Protein AF-A0A1G3G6L8-F1 (afdb_monomer_lite)

Structure (mmCIF, N/CA/C/O backbone):
data_AF-A0A1G3G6L8-F1
#
_entry.id   AF-A0A1G3G6L8-F1
#
loop_
_atom_site.group_PDB
_atom_site.id
_atom_site.type_symbol
_atom_site.label_atom_id
_atom_site.label_alt_id
_atom_site.label_comp_id
_atom_site.label_asym_id
_atom_site.label_entity_id
_atom_site.label_seq_id
_atom_site.pdbx_PDB_ins_code
_atom_site.Cartn_x
_atom_site.Cartn_y
_atom_site.Cartn_z
_atom_site.occupancy
_atom_site.B_iso_or_equiv
_atom_site.auth_seq_id
_atom_site.auth_comp_id
_atom_site.auth_asym_id
_atom_site.auth_atom_id
_atom_site.pdbx_PDB_model_num
ATOM 1 N N . MET A 1 1 ? 27.278 -21.385 -42.090 1.00 54.09 1 MET A N 1
ATOM 2 C CA . MET A 1 1 ? 26.892 -20.354 -41.097 1.00 54.09 1 MET A CA 1
ATOM 3 C C . MET A 1 1 ? 26.170 -21.024 -39.932 1.00 54.09 1 MET A C 1
ATOM 5 O O . MET A 1 1 ? 25.143 -21.647 -40.162 1.00 54.09 1 MET A O 1
ATOM 9 N N . LYS A 1 2 ? 26.710 -20.979 -38.705 1.00 52.62 2 LYS A N 1
ATOM 10 C CA . LYS A 1 2 ? 26.010 -21.501 -37.514 1.00 52.62 2 LYS A CA 1
ATOM 11 C C . LYS A 1 2 ? 25.008 -20.450 -37.039 1.00 52.62 2 LYS A C 1
ATOM 13 O O . LYS A 1 2 ? 25.405 -19.386 -36.580 1.00 52.62 2 LYS A O 1
ATOM 18 N N . VAL A 1 3 ? 23.718 -20.749 -37.165 1.00 60.19 3 VAL A N 1
ATOM 19 C CA . VAL A 1 3 ? 22.646 -19.915 -36.612 1.00 60.19 3 VAL A CA 1
ATOM 20 C C . VAL A 1 3 ? 22.602 -20.176 -35.108 1.00 60.19 3 VAL A C 1
ATOM 22 O O . VAL A 1 3 ? 22.103 -21.208 -34.663 1.00 60.19 3 VAL A O 1
ATOM 25 N N . ILE A 1 4 ? 23.189 -19.278 -34.318 1.00 62.53 4 ILE A N 1
ATOM 26 C CA . ILE A 1 4 ? 23.131 -19.339 -32.855 1.00 62.53 4 ILE A CA 1
ATOM 27 C C . ILE A 1 4 ? 21.695 -18.979 -32.460 1.00 62.53 4 ILE A C 1
ATOM 29 O O . ILE A 1 4 ? 21.330 -17.805 -32.411 1.00 62.53 4 ILE A O 1
ATOM 33 N N . ARG A 1 5 ? 20.840 -19.983 -32.228 1.00 64.62 5 ARG A N 1
ATOM 34 C CA . ARG A 1 5 ? 19.504 -19.733 -31.675 1.00 64.62 5 ARG A CA 1
ATOM 35 C C . ARG A 1 5 ? 19.665 -19.293 -30.224 1.00 64.62 5 ARG A C 1
ATOM 37 O O . ARG A 1 5 ? 20.213 -20.025 -29.403 1.00 64.62 5 ARG A O 1
ATOM 44 N N . ARG A 1 6 ? 19.194 -18.084 -29.925 1.00 57.59 6 ARG A N 1
ATOM 45 C CA . ARG A 1 6 ? 19.186 -17.504 -28.580 1.00 57.59 6 ARG A CA 1
ATOM 46 C C . ARG A 1 6 ? 18.383 -18.432 -27.649 1.00 57.59 6 ARG A C 1
ATOM 48 O O . ARG A 1 6 ? 17.290 -18.850 -28.034 1.00 57.59 6 ARG A O 1
ATOM 55 N N . PRO A 1 7 ? 18.899 -18.798 -26.464 1.00 58.56 7 PRO A N 1
ATOM 56 C CA . PRO A 1 7 ? 18.207 -19.732 -25.586 1.00 58.56 7 PRO A CA 1
ATOM 57 C C . PRO A 1 7 ? 16.895 -19.113 -25.084 1.00 58.56 7 PRO A C 1
ATOM 59 O O . PRO A 1 7 ? 16.885 -17.978 -24.609 1.00 58.56 7 PRO A O 1
ATOM 62 N N . ALA A 1 8 ? 15.799 -19.877 -25.134 1.00 60.19 8 ALA A N 1
ATOM 63 C CA . ALA A 1 8 ? 14.457 -19.464 -24.692 1.00 60.19 8 ALA A CA 1
ATOM 64 C C . ALA A 1 8 ? 14.381 -19.029 -23.210 1.00 60.19 8 ALA A C 1
ATOM 66 O O . ALA A 1 8 ? 13.416 -18.405 -22.777 1.00 60.19 8 ALA A O 1
ATOM 67 N N . CYS A 1 9 ? 15.411 -19.338 -22.419 1.00 50.81 9 CYS A N 1
ATOM 68 C CA . CYS A 1 9 ? 15.545 -18.872 -21.041 1.00 50.81 9 CYS A CA 1
ATOM 69 C C . CYS A 1 9 ? 15.801 -17.353 -20.967 1.00 50.81 9 CYS A C 1
ATOM 71 O O . CYS A 1 9 ? 15.262 -16.671 -20.098 1.00 50.81 9 CYS A O 1
ATOM 73 N N . ALA A 1 10 ? 16.550 -16.798 -21.928 1.00 59.81 10 ALA A N 1
ATOM 74 C CA . ALA A 1 10 ? 16.845 -15.369 -21.970 1.00 59.81 10 ALA A CA 1
ATOM 75 C C . ALA A 1 10 ? 15.594 -14.538 -22.300 1.00 59.81 10 ALA A C 1
ATOM 77 O O . ALA A 1 10 ? 15.372 -13.507 -21.677 1.00 59.81 10 ALA A O 1
ATOM 78 N N . SER A 1 11 ? 14.734 -14.995 -23.219 1.00 62.69 11 SER A N 1
ATOM 79 C CA . SER A 1 11 ? 13.526 -14.252 -23.615 1.00 62.69 11 SER A CA 1
ATOM 80 C C . SER A 1 11 ? 12.504 -14.112 -22.483 1.00 62.69 11 SER A C 1
ATOM 82 O O . SER A 1 11 ? 11.870 -13.067 -22.362 1.00 62.69 11 SER A O 1
ATOM 84 N N . ARG A 1 12 ? 12.377 -15.118 -21.608 1.00 63.88 12 ARG A N 1
ATOM 85 C CA . ARG A 1 12 ? 11.511 -15.035 -20.418 1.00 63.88 12 ARG A CA 1
ATOM 86 C C . ARG A 1 12 ? 12.020 -14.039 -19.374 1.00 63.88 12 ARG A C 1
ATOM 88 O O . ARG A 1 12 ? 11.209 -13.385 -18.727 1.00 63.88 12 ARG A O 1
ATOM 95 N N . ALA A 1 13 ? 13.337 -13.910 -19.216 1.00 67.50 13 ALA A N 1
ATOM 96 C CA . ALA A 1 13 ? 13.923 -12.943 -18.289 1.00 67.50 13 ALA A CA 1
ATOM 97 C C . ALA A 1 13 ? 13.666 -11.494 -18.737 1.00 67.50 13 ALA A C 1
ATOM 99 O O . ALA A 1 13 ? 13.286 -10.663 -17.915 1.00 67.50 13 ALA A O 1
ATOM 100 N N . PHE A 1 14 ? 13.789 -11.211 -20.039 1.00 61.28 14 PHE A N 1
ATOM 101 C CA . PHE A 1 14 ? 13.482 -9.887 -20.593 1.00 61.28 14 PHE A CA 1
ATOM 102 C C . PHE A 1 14 ? 11.993 -9.533 -20.472 1.00 61.28 14 PHE A C 1
ATOM 104 O O . PHE A 1 14 ? 11.678 -8.452 -19.989 1.00 61.28 14 PHE A O 1
ATOM 111 N N . ALA A 1 15 ? 11.082 -10.463 -20.781 1.00 67.69 15 ALA A N 1
ATOM 112 C CA . ALA A 1 15 ? 9.640 -10.225 -20.646 1.00 67.69 15 ALA A CA 1
ATOM 113 C C . ALA A 1 15 ? 9.217 -9.902 -19.197 1.00 67.69 15 ALA A C 1
ATOM 115 O O . ALA A 1 15 ? 8.376 -9.038 -18.961 1.00 67.69 15 ALA A O 1
ATOM 116 N N . ARG A 1 16 ? 9.834 -10.557 -18.203 1.00 68.75 16 ARG A N 1
ATOM 117 C CA . ARG A 1 16 ? 9.581 -10.270 -16.782 1.00 68.75 16 ARG A CA 1
ATOM 118 C C . ARG A 1 16 ? 10.107 -8.892 -16.365 1.00 68.75 16 ARG A C 1
ATOM 120 O O . ARG A 1 16 ? 9.447 -8.210 -15.587 1.00 68.75 16 ARG A O 1
ATOM 127 N N . ALA A 1 17 ? 11.268 -8.487 -16.880 1.00 70.56 17 ALA A N 1
ATOM 128 C CA . ALA A 1 17 ? 11.848 -7.173 -16.612 1.00 70.56 17 ALA A CA 1
ATOM 129 C C . ALA A 1 17 ? 11.016 -6.038 -17.235 1.00 70.56 17 ALA A C 1
ATOM 131 O O . ALA A 1 17 ? 10.798 -5.019 -16.587 1.00 70.56 17 ALA A O 1
ATOM 132 N N . GLU A 1 18 ? 10.495 -6.230 -18.449 1.00 70.25 18 GLU A N 1
ATOM 133 C CA . GLU A 1 18 ? 9.595 -5.270 -19.106 1.00 70.25 18 GLU A CA 1
ATOM 134 C C . GLU A 1 18 ? 8.270 -5.118 -18.348 1.00 70.25 18 GLU A C 1
ATOM 136 O O . GLU A 1 18 ? 7.825 -3.997 -18.095 1.00 70.25 18 GLU A O 1
ATOM 141 N N . ALA A 1 19 ? 7.682 -6.228 -17.894 1.00 69.38 19 ALA A N 1
ATOM 142 C CA . ALA A 1 19 ? 6.489 -6.198 -17.052 1.00 69.38 19 ALA A CA 1
ATOM 143 C C . ALA A 1 19 ? 6.741 -5.483 -15.710 1.00 69.38 19 ALA A C 1
ATOM 145 O O . ALA A 1 19 ? 5.897 -4.722 -15.238 1.00 69.38 19 ALA A O 1
ATOM 146 N N . GLU A 1 20 ? 7.910 -5.673 -15.089 1.00 70.06 20 GLU A N 1
ATOM 147 C CA . GLU A 1 20 ? 8.277 -4.937 -13.874 1.00 70.06 20 GLU A CA 1
ATOM 148 C C . GLU A 1 20 ? 8.512 -3.444 -14.110 1.00 70.06 20 GLU A C 1
ATOM 150 O O . GLU A 1 20 ? 8.110 -2.634 -13.266 1.00 70.06 20 GLU A O 1
ATOM 155 N N . ALA A 1 21 ? 9.129 -3.087 -15.239 1.00 71.00 21 ALA A N 1
ATOM 156 C CA . ALA A 1 21 ? 9.365 -1.705 -15.637 1.00 71.00 21 ALA A CA 1
ATOM 157 C C . ALA A 1 21 ? 8.043 -0.966 -15.881 1.00 71.00 21 ALA A C 1
ATOM 159 O O . ALA A 1 21 ? 7.880 0.158 -15.412 1.00 71.00 21 ALA A O 1
ATOM 160 N N . ALA A 1 22 ? 7.056 -1.620 -16.502 1.00 73.56 22 ALA A N 1
ATOM 161 C CA . ALA A 1 22 ? 5.712 -1.067 -16.671 1.00 73.56 22 ALA A CA 1
ATOM 162 C C . ALA A 1 22 ? 4.977 -0.860 -15.330 1.00 73.56 22 ALA A C 1
ATOM 164 O O . ALA A 1 22 ? 4.181 0.066 -15.182 1.00 73.56 22 ALA A O 1
ATOM 165 N N . ARG A 1 23 ? 5.268 -1.688 -14.316 1.00 77.50 23 ARG A N 1
ATOM 166 C CA . ARG A 1 23 ? 4.681 -1.570 -12.968 1.00 77.50 23 ARG A CA 1
ATOM 167 C C . ARG A 1 23 ? 5.370 -0.536 -12.083 1.00 77.50 23 ARG A C 1
ATOM 169 O O . ARG A 1 23 ? 4.758 -0.091 -11.116 1.00 77.50 23 ARG A O 1
ATOM 176 N N . ALA A 1 24 ? 6.632 -0.195 -12.336 1.00 81.06 24 ALA A N 1
ATOM 177 C CA . ALA A 1 24 ? 7.392 0.764 -11.530 1.00 81.06 24 ALA A CA 1
ATOM 178 C C . ALA A 1 24 ? 6.707 2.145 -11.390 1.00 81.06 24 ALA A C 1
ATOM 180 O O . ALA A 1 24 ? 6.487 2.558 -10.250 1.00 81.06 24 ALA A O 1
ATOM 181 N N . PRO A 1 25 ? 6.256 2.818 -12.470 1.00 84.25 25 PRO A N 1
ATOM 182 C CA . PRO A 1 25 ? 5.608 4.127 -12.342 1.00 84.25 25 PRO A CA 1
ATOM 183 C C . PRO A 1 25 ? 4.254 4.043 -11.621 1.00 84.25 25 PRO A C 1
ATOM 185 O O . PRO A 1 25 ? 3.901 4.918 -10.834 1.00 84.25 25 PRO A O 1
ATOM 188 N N . ILE A 1 26 ? 3.509 2.953 -11.830 1.00 83.88 26 ILE A N 1
ATOM 189 C CA . ILE A 1 26 ? 2.219 2.711 -11.168 1.00 83.88 26 ILE A CA 1
ATOM 190 C C . ILE A 1 26 ? 2.429 2.460 -9.669 1.00 83.88 26 ILE A C 1
ATOM 192 O O . ILE A 1 26 ? 1.683 2.984 -8.843 1.00 83.88 26 ILE A O 1
ATOM 196 N N . ARG A 1 27 ? 3.480 1.711 -9.299 1.00 86.31 27 ARG A N 1
ATOM 197 C CA . ARG A 1 27 ? 3.898 1.499 -7.903 1.00 86.31 27 ARG A CA 1
ATOM 198 C C . ARG A 1 27 ? 4.203 2.826 -7.211 1.00 86.31 27 ARG A C 1
ATOM 200 O O . ARG A 1 27 ? 3.735 3.042 -6.096 1.00 86.31 27 ARG A O 1
ATOM 207 N N . GLU A 1 28 ? 4.961 3.705 -7.859 1.00 87.88 28 GLU A N 1
ATOM 208 C CA . GLU A 1 28 ? 5.328 5.010 -7.301 1.00 87.88 28 GLU A CA 1
ATOM 209 C C . GLU A 1 28 ? 4.115 5.926 -7.128 1.00 87.88 28 GLU A C 1
ATOM 211 O O . GLU A 1 28 ? 3.902 6.455 -6.035 1.00 87.88 28 GLU A O 1
ATOM 216 N N . ALA A 1 29 ? 3.268 6.043 -8.155 1.00 87.00 29 ALA A N 1
ATOM 217 C CA . ALA A 1 29 ? 2.058 6.859 -8.091 1.00 87.00 29 ALA A CA 1
ATOM 218 C C . ALA A 1 29 ? 1.097 6.373 -6.993 1.00 87.00 29 ALA A C 1
ATOM 220 O O . ALA A 1 29 ? 0.568 7.159 -6.205 1.00 87.00 29 ALA A O 1
ATOM 221 N N . ARG A 1 30 ? 0.944 5.052 -6.868 1.00 87.44 30 ARG A N 1
ATOM 222 C CA . ARG A 1 30 ? 0.121 4.433 -5.831 1.00 87.44 30 ARG A CA 1
ATOM 223 C C . ARG A 1 30 ? 0.715 4.615 -4.433 1.00 87.44 30 ARG A C 1
ATOM 225 O O . ARG A 1 30 ? -0.031 4.835 -3.484 1.00 87.44 30 ARG A O 1
ATOM 232 N N . ARG A 1 31 ? 2.044 4.567 -4.291 1.00 88.56 31 ARG A N 1
ATOM 233 C CA . ARG A 1 31 ? 2.736 4.855 -3.024 1.00 88.56 31 ARG A CA 1
ATOM 234 C C . ARG A 1 31 ? 2.518 6.303 -2.586 1.00 88.56 31 ARG A C 1
ATOM 236 O O . ARG A 1 31 ? 2.239 6.529 -1.413 1.00 88.56 31 ARG A O 1
ATOM 243 N N . ALA A 1 32 ? 2.596 7.257 -3.513 1.00 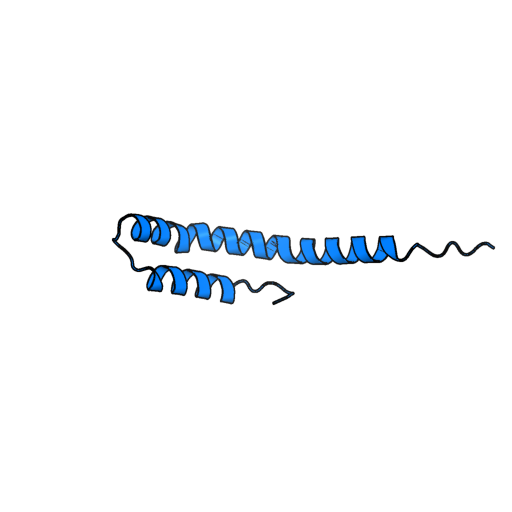91.12 32 ALA A N 1
ATOM 244 C CA . ALA A 1 32 ? 2.311 8.661 -3.229 1.00 91.12 32 ALA A CA 1
ATOM 245 C C . ALA A 1 32 ? 0.854 8.864 -2.770 1.00 91.12 32 ALA A C 1
ATOM 247 O O . ALA A 1 32 ? 0.614 9.533 -1.768 1.00 91.12 32 ALA A O 1
ATOM 248 N N . ALA A 1 33 ? -0.106 8.216 -3.438 1.00 89.38 33 ALA A N 1
ATOM 249 C CA . ALA A 1 33 ? -1.516 8.268 -3.051 1.00 89.38 33 ALA A CA 1
ATOM 250 C C . ALA A 1 33 ? -1.781 7.630 -1.676 1.00 89.38 33 ALA A C 1
ATOM 252 O O . ALA A 1 33 ? -2.531 8.182 -0.871 1.00 89.38 33 ALA A O 1
ATOM 253 N N . PHE A 1 34 ? -1.132 6.503 -1.361 1.00 90.69 34 PHE A N 1
ATOM 254 C CA . PHE A 1 34 ? -1.231 5.903 -0.029 1.00 90.69 34 PHE A CA 1
ATOM 255 C C . PHE A 1 34 ? -0.669 6.814 1.062 1.00 90.69 34 PHE A C 1
ATOM 257 O O . PHE A 1 34 ? -1.324 6.974 2.086 1.00 90.69 34 PHE A O 1
ATOM 264 N N . ALA A 1 35 ? 0.482 7.446 0.833 1.00 90.62 35 ALA A N 1
ATOM 265 C CA . ALA A 1 35 ? 1.073 8.371 1.798 1.00 90.62 35 ALA A CA 1
ATOM 266 C C . ALA A 1 35 ? 0.189 9.610 2.046 1.00 90.62 35 ALA A C 1
ATOM 268 O O . ALA A 1 35 ? 0.131 10.115 3.164 1.00 90.62 35 ALA A O 1
ATOM 269 N N . ALA A 1 36 ? -0.512 10.095 1.015 1.00 91.19 36 ALA A N 1
ATOM 270 C CA . ALA A 1 36 ? -1.364 11.277 1.117 1.00 91.19 36 ALA A CA 1
ATOM 271 C C . ALA A 1 36 ? -2.729 10.994 1.768 1.00 91.19 36 ALA A C 1
ATOM 273 O O . ALA A 1 36 ? -3.184 11.778 2.598 1.00 91.19 36 ALA A O 1
ATOM 274 N N . GLU A 1 37 ? -3.393 9.899 1.386 1.00 88.44 37 GLU A N 1
ATOM 275 C CA . GLU A 1 37 ? -4.793 9.642 1.759 1.00 88.44 37 GLU A CA 1
ATOM 276 C C . GLU A 1 37 ? -4.937 8.500 2.781 1.00 88.44 37 GLU A C 1
ATOM 278 O O . GLU A 1 37 ? -5.634 8.642 3.788 1.00 88.44 37 GLU A O 1
ATOM 283 N N . ALA A 1 38 ? -4.257 7.370 2.562 1.00 90.00 38 ALA A N 1
ATOM 284 C CA . ALA A 1 38 ? -4.457 6.167 3.372 1.00 90.00 38 ALA A CA 1
ATOM 285 C C . ALA A 1 38 ? -3.650 6.160 4.678 1.00 90.00 38 ALA A C 1
ATOM 287 O O . ALA A 1 38 ? -4.170 5.704 5.692 1.00 90.00 38 ALA A O 1
ATOM 288 N N . ASP A 1 39 ? -2.413 6.661 4.685 1.00 90.31 39 ASP A N 1
ATOM 289 C CA . ASP A 1 39 ? -1.561 6.711 5.884 1.00 90.31 39 ASP A CA 1
ATOM 290 C C . ASP A 1 39 ? -2.203 7.529 7.018 1.00 90.31 39 ASP A C 1
ATOM 292 O O . ASP A 1 39 ? -2.303 7.020 8.138 1.00 90.31 39 ASP A O 1
ATOM 296 N N . PRO A 1 40 ? -2.743 8.742 6.773 1.00 92.81 40 PRO A N 1
ATOM 297 C CA . PRO A 1 40 ? -3.471 9.487 7.800 1.00 92.81 40 PRO A CA 1
ATOM 298 C C . PRO A 1 40 ? -4.667 8.715 8.373 1.00 92.81 40 PRO A C 1
ATOM 300 O O . PRO A 1 40 ? -4.919 8.774 9.578 1.00 92.81 40 PRO A O 1
ATOM 303 N N . LEU A 1 41 ? -5.393 7.967 7.533 1.00 90.56 41 LEU A N 1
ATOM 304 C CA . LEU A 1 41 ? -6.493 7.107 7.974 1.00 90.56 41 LEU A CA 1
ATOM 305 C C . LEU A 1 41 ? -5.998 5.894 8.765 1.00 90.56 41 LEU A C 1
ATOM 307 O O . LEU A 1 41 ? -6.630 5.533 9.754 1.00 90.56 41 LEU A O 1
ATOM 311 N N . ALA A 1 42 ? -4.863 5.302 8.393 1.00 91.00 42 ALA A N 1
ATOM 312 C CA . ALA A 1 42 ? -4.244 4.213 9.142 1.00 91.00 42 ALA A CA 1
ATOM 313 C C . ALA A 1 42 ? -3.847 4.668 10.553 1.00 91.00 42 ALA A C 1
ATOM 315 O O . ALA A 1 42 ? -4.114 3.969 11.528 1.00 91.00 42 ALA A O 1
ATOM 316 N N . PHE A 1 43 ? -3.282 5.871 10.692 1.00 92.25 43 PHE A N 1
ATOM 317 C CA . PHE A 1 43 ? -2.963 6.422 12.009 1.00 92.25 43 PHE A CA 1
ATOM 318 C C . PHE A 1 43 ? -4.211 6.672 12.860 1.00 92.25 43 PHE A C 1
ATOM 320 O O . PHE A 1 43 ? -4.187 6.392 14.058 1.00 92.25 43 PHE A O 1
ATOM 327 N N . LYS A 1 44 ? -5.305 7.158 12.261 1.00 91.50 44 LYS A N 1
ATOM 328 C CA . LYS A 1 44 ? -6.592 7.322 12.957 1.00 91.50 44 LYS A CA 1
ATOM 329 C C . LYS A 1 44 ? -7.195 5.978 13.364 1.00 91.50 44 LYS A C 1
ATOM 331 O O . LYS A 1 44 ? -7.664 5.839 14.488 1.00 91.50 44 LYS A O 1
ATOM 336 N N . LEU A 1 45 ? -7.120 4.974 12.493 1.00 91.62 45 LEU A N 1
ATOM 337 C CA . LEU A 1 45 ? -7.569 3.608 12.764 1.00 91.62 45 LEU A CA 1
ATOM 338 C C . LEU A 1 45 ? -6.827 3.002 13.965 1.00 91.62 45 LEU A C 1
ATOM 340 O O . LEU A 1 45 ? -7.462 2.463 14.866 1.00 91.62 45 LEU A O 1
ATOM 344 N N . LEU A 1 46 ? -5.497 3.139 14.017 1.00 90.50 46 LEU A N 1
ATOM 345 C CA . LEU A 1 46 ? -4.676 2.636 15.128 1.00 90.50 46 LEU A CA 1
ATOM 346 C C . LEU A 1 46 ? -5.008 3.301 16.471 1.00 90.50 46 LEU A C 1
ATOM 348 O O . LEU A 1 46 ? -4.817 2.691 17.519 1.00 90.50 46 LEU A O 1
ATOM 352 N N . ARG A 1 47 ? -5.511 4.538 16.445 1.00 92.31 47 ARG A N 1
ATOM 353 C CA . ARG A 1 47 ? -5.993 5.252 17.637 1.00 92.31 47 ARG A CA 1
ATOM 354 C C . ARG A 1 47 ? -7.455 4.958 17.976 1.00 92.31 47 ARG A C 1
ATOM 356 O O . ARG A 1 47 ? -7.926 5.416 19.010 1.00 92.31 47 ARG A O 1
ATOM 363 N N . GLY A 1 48 ? -8.171 4.219 17.126 1.00 91.62 48 GLY A N 1
ATOM 364 C CA . GLY A 1 48 ? -9.609 3.978 17.266 1.00 91.62 48 GLY A CA 1
ATOM 365 C C . GLY A 1 48 ? -10.492 5.165 16.858 1.00 91.62 48 GLY A C 1
ATOM 366 O O . GLY A 1 48 ? -11.672 5.181 17.187 1.00 91.62 48 GLY A O 1
ATOM 367 N N . GLU A 1 49 ? -9.942 6.154 16.149 1.00 89.56 49 GLU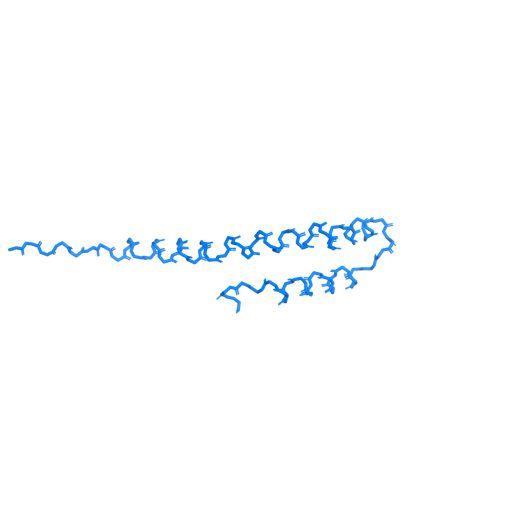 A N 1
ATOM 368 C CA . GLU A 1 49 ? -10.657 7.347 15.665 1.00 89.56 49 GLU A CA 1
ATOM 369 C C . GLU A 1 49 ? -11.307 7.142 14.283 1.00 89.56 49 GLU A C 1
ATOM 371 O O . GLU A 1 49 ? -12.150 7.937 13.874 1.00 89.56 49 GLU A O 1
ATOM 376 N N . ALA A 1 50 ? -10.905 6.102 13.548 1.00 90.38 50 ALA A N 1
ATOM 377 C CA . ALA A 1 50 ? -11.478 5.718 12.258 1.00 90.38 50 ALA A CA 1
ATOM 378 C C . ALA A 1 50 ? -11.826 4.228 12.249 1.00 90.38 50 ALA A C 1
ATOM 380 O O . ALA A 1 50 ? -11.266 3.439 13.012 1.00 90.38 50 ALA A O 1
ATOM 381 N N . THR A 1 51 ? -12.736 3.829 11.365 1.00 92.44 51 THR A N 1
ATOM 382 C CA . THR A 1 51 ? -13.152 2.431 11.231 1.00 92.44 51 THR A CA 1
ATOM 383 C C . THR A 1 51 ? -12.314 1.677 10.201 1.00 92.44 51 THR A C 1
ATOM 385 O O . THR A 1 51 ? -11.812 2.234 9.220 1.00 92.44 51 THR A O 1
ATOM 388 N N . GLN A 1 52 ? -12.210 0.356 10.379 1.00 91.19 52 GLN A N 1
ATOM 389 C CA . GLN A 1 52 ? -11.529 -0.516 9.415 1.00 91.19 52 GLN A CA 1
ATOM 390 C C . GLN A 1 52 ? -12.167 -0.429 8.019 1.00 91.19 52 GLN A C 1
ATOM 392 O O . GLN A 1 52 ? -11.467 -0.545 7.013 1.00 91.19 52 GLN A O 1
ATOM 397 N N . ALA A 1 53 ? -13.484 -0.204 7.964 1.00 91.62 53 ALA A N 1
ATOM 398 C CA . ALA A 1 53 ? -14.245 -0.072 6.729 1.00 91.62 53 ALA A CA 1
ATOM 399 C C . ALA A 1 53 ? -13.855 1.186 5.938 1.00 91.62 53 ALA A C 1
ATOM 401 O O . ALA A 1 53 ? -13.649 1.099 4.730 1.00 91.62 53 ALA A O 1
ATOM 402 N N . GLU A 1 54 ? -13.683 2.329 6.606 1.00 87.75 54 GLU A N 1
ATOM 403 C CA . GLU A 1 54 ? -13.258 3.581 5.963 1.00 87.75 54 GLU A CA 1
ATOM 404 C C . GLU A 1 54 ? -11.845 3.472 5.391 1.00 87.75 54 GLU A C 1
ATOM 406 O O . GLU A 1 54 ? -11.60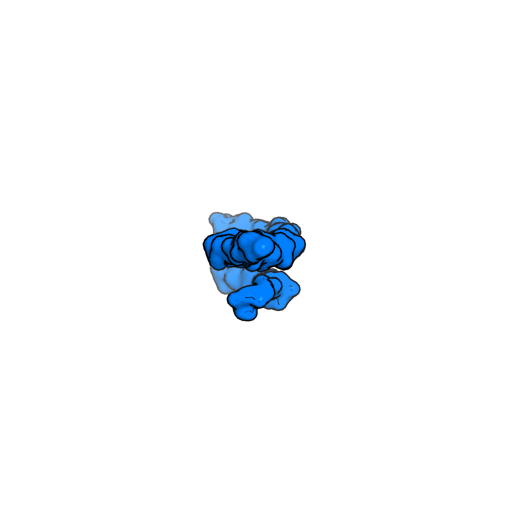0 3.854 4.245 1.00 87.75 54 GLU A O 1
ATOM 411 N N . TYR A 1 55 ? -10.924 2.879 6.155 1.00 90.69 55 TYR A N 1
ATOM 412 C CA . TYR A 1 55 ? -9.575 2.616 5.666 1.00 90.69 55 TYR A CA 1
ATOM 413 C C . TYR A 1 55 ? -9.592 1.670 4.455 1.00 90.69 55 TYR A C 1
ATOM 415 O O . TYR A 1 55 ? -8.961 1.952 3.436 1.00 90.69 55 TYR A O 1
ATOM 423 N N . ALA A 1 56 ? -10.356 0.575 4.525 1.00 91.50 56 ALA A N 1
ATOM 424 C CA . ALA A 1 56 ? -10.471 -0.383 3.427 1.00 91.50 56 ALA A CA 1
ATOM 425 C C . ALA A 1 56 ? -11.079 0.245 2.162 1.00 91.50 56 ALA A C 1
ATOM 427 O O . ALA A 1 56 ? -10.584 -0.006 1.062 1.00 91.50 56 ALA A O 1
ATOM 428 N N . ALA A 1 57 ? -12.101 1.093 2.309 1.00 93.62 57 ALA A N 1
ATOM 429 C CA . ALA A 1 57 ? -12.717 1.817 1.202 1.00 93.62 57 ALA A CA 1
ATOM 430 C C . ALA A 1 57 ? -11.731 2.793 0.541 1.00 93.62 57 ALA A C 1
ATOM 432 O O . ALA A 1 57 ? -11.622 2.822 -0.686 1.00 93.62 57 ALA A O 1
ATOM 433 N N . CYS A 1 58 ? -10.961 3.537 1.341 1.00 90.88 58 CYS A N 1
ATOM 434 C CA . CYS A 1 58 ? -9.943 4.455 0.834 1.00 90.88 58 CYS A CA 1
ATOM 435 C C . CYS A 1 58 ? -8.830 3.701 0.093 1.00 90.88 58 CYS A C 1
ATOM 437 O O . CYS A 1 58 ? -8.474 4.048 -1.034 1.00 90.88 58 CYS A O 1
ATOM 439 N N . VAL A 1 59 ? -8.354 2.589 0.664 1.00 91.12 59 VAL A N 1
ATOM 440 C CA . VAL A 1 59 ? -7.388 1.718 -0.009 1.00 91.12 59 VAL A CA 1
ATOM 441 C C . VAL A 1 59 ? -7.952 1.222 -1.336 1.00 91.12 59 VAL A C 1
ATOM 443 O O . VAL A 1 59 ? -7.274 1.373 -2.347 1.00 91.12 59 VAL A O 1
ATOM 446 N N . ALA A 1 60 ? -9.172 0.677 -1.362 1.00 91.94 60 ALA A N 1
ATOM 447 C CA . ALA A 1 60 ? -9.808 0.171 -2.578 1.00 91.94 60 ALA A CA 1
ATOM 448 C C . ALA A 1 60 ? -9.933 1.251 -3.667 1.00 91.94 60 ALA A C 1
ATOM 450 O O . ALA A 1 60 ? -9.587 0.987 -4.819 1.00 91.94 60 ALA A O 1
ATOM 451 N N . ALA A 1 61 ? -10.325 2.474 -3.301 1.00 90.75 61 ALA A N 1
ATOM 452 C CA . ALA A 1 61 ? -10.384 3.607 -4.222 1.00 90.75 61 ALA A CA 1
ATOM 453 C C . ALA A 1 61 ? -9.006 3.943 -4.822 1.00 90.75 61 ALA A C 1
ATOM 455 O O . ALA A 1 61 ? -8.892 4.149 -6.031 1.00 90.75 61 ALA A O 1
ATOM 456 N N . ILE A 1 62 ? -7.941 3.927 -4.012 1.00 89.88 62 ILE A N 1
ATOM 457 C CA . ILE A 1 62 ? -6.565 4.143 -4.486 1.00 89.88 62 ILE A CA 1
ATOM 458 C C . ILE A 1 62 ? -6.123 3.013 -5.427 1.00 89.88 62 ILE A C 1
ATOM 460 O O . ILE A 1 62 ? -5.498 3.283 -6.451 1.00 89.88 62 ILE A O 1
ATOM 464 N N . ARG A 1 63 ? -6.466 1.748 -5.134 1.00 88.56 63 ARG A N 1
ATOM 465 C CA . ARG A 1 63 ? -6.149 0.622 -6.038 1.00 88.56 63 ARG A CA 1
ATOM 466 C C . ARG A 1 63 ? -6.865 0.761 -7.380 1.00 88.56 63 ARG A C 1
ATOM 468 O O . ARG A 1 63 ? -6.236 0.550 -8.406 1.00 8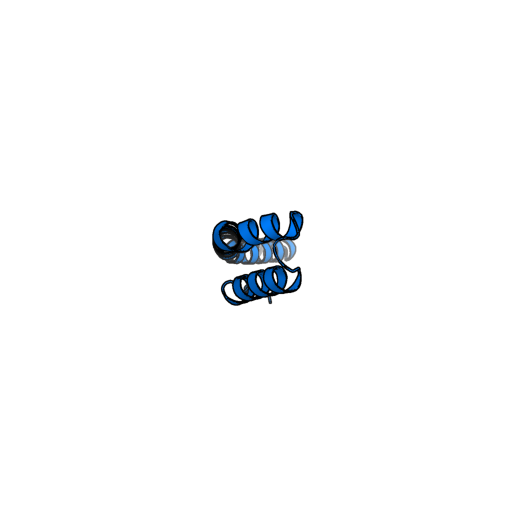8.56 63 ARG A O 1
ATOM 475 N N . ALA A 1 64 ? -8.135 1.165 -7.366 1.00 88.81 64 ALA A N 1
ATOM 476 C CA . ALA A 1 64 ? -8.925 1.368 -8.578 1.00 88.81 64 ALA A CA 1
ATOM 477 C C . ALA A 1 64 ? -8.400 2.526 -9.448 1.00 88.81 64 ALA A C 1
ATOM 479 O O . ALA A 1 64 ? -8.473 2.454 -10.670 1.00 88.81 64 ALA A O 1
ATOM 480 N N . ARG A 1 65 ? -7.838 3.579 -8.835 1.00 87.12 65 ARG A N 1
ATOM 481 C CA . ARG A 1 65 ? -7.186 4.690 -9.557 1.00 87.12 65 ARG A CA 1
ATOM 482 C C . ARG A 1 65 ? -5.851 4.295 -10.195 1.00 87.12 65 ARG A C 1
ATOM 484 O O . ARG A 1 65 ? -5.483 4.866 -11.217 1.00 87.12 65 ARG A O 1
ATOM 491 N N . TYR A 1 66 ? -5.136 3.338 -9.600 1.00 85.06 66 TYR A N 1
ATOM 492 C CA . TYR A 1 66 ? -3.823 2.871 -10.057 1.00 85.06 66 TYR A CA 1
ATOM 493 C C . TYR A 1 66 ? -3.815 1.344 -10.251 1.00 85.06 66 TYR A C 1
ATOM 495 O O . TYR A 1 66 ? -3.191 0.624 -9.450 1.00 85.06 66 TYR A O 1
ATOM 503 N N . PRO A 1 67 ? -4.514 0.843 -11.289 1.00 83.56 67 PRO A N 1
ATOM 504 C CA . PRO A 1 67 ? -4.559 -0.579 -11.599 1.00 83.56 67 PRO A CA 1
ATOM 505 C C . PRO A 1 67 ? -3.188 -1.059 -12.076 1.00 83.56 67 PRO A C 1
ATOM 507 O O . PRO A 1 67 ? -2.488 -0.354 -12.808 1.00 83.56 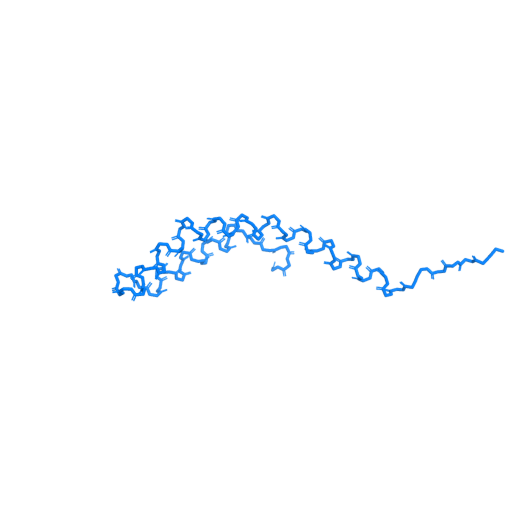67 PRO A O 1
ATOM 510 N N . TYR A 1 68 ? -2.795 -2.265 -11.671 1.00 80.00 68 TYR A N 1
ATOM 511 C CA . TYR A 1 68 ? -1.626 -2.897 -12.270 1.00 80.00 68 TYR A CA 1
ATOM 512 C C . TYR A 1 68 ? -1.995 -3.491 -13.632 1.00 80.00 68 TYR A C 1
ATOM 514 O O . TYR A 1 68 ? -3.083 -4.031 -13.778 1.00 80.00 68 TYR A O 1
ATOM 522 N N . PRO A 1 69 ? -1.083 -3.466 -14.616 1.00 68.81 69 PRO A N 1
ATOM 523 C CA . PRO A 1 69 ? -1.346 -3.962 -15.968 1.00 68.81 69 PRO A CA 1
ATOM 524 C C . PRO A 1 69 ? -1.559 -5.486 -16.058 1.00 68.81 69 PRO A C 1
ATOM 526 O O . PRO A 1 69 ? -1.783 -5.996 -17.147 1.00 68.81 69 PRO A O 1
ATOM 529 N N . GLU A 1 70 ? -1.453 -6.213 -14.943 1.00 61.97 70 GLU A N 1
ATOM 530 C CA . GLU A 1 70 ? -1.680 -7.663 -14.865 1.00 61.97 70 GLU A CA 1
ATOM 531 C C . GLU A 1 70 ? -2.820 -8.050 -13.904 1.00 61.97 70 GLU A C 1
ATOM 533 O O . GLU A 1 70 ? -2.956 -9.229 -13.582 1.00 61.97 70 GLU A O 1
ATOM 538 N N . GLU A 1 71 ? -3.607 -7.079 -13.426 1.00 51.16 71 GLU A N 1
ATOM 539 C CA . GLU A 1 71 ? -4.890 -7.344 -12.750 1.00 51.16 71 GLU A CA 1
ATOM 540 C C . GLU A 1 71 ? -6.049 -7.377 -13.755 1.00 51.16 71 GLU A C 1
ATOM 542 O O . GLU A 1 71 ? -6.033 -6.567 -14.712 1.00 51.16 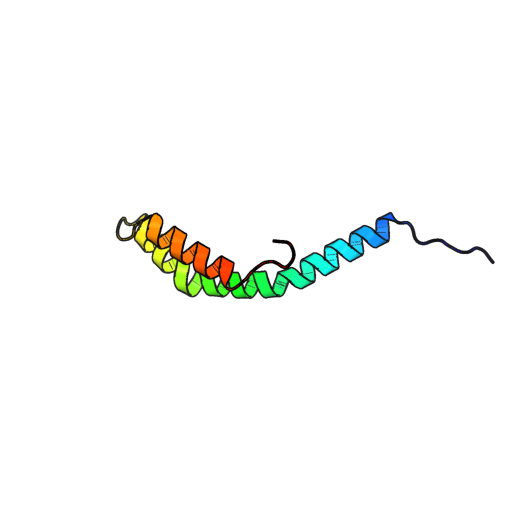71 GLU A O 1
#

Radius of gyration: 19.86 Å; chains: 1; bounding box: 41×33×59 Å

Foldseek 3Di:
DDDPDDDPVVVVVVVVVVLVVQCVVLVVQLVVQCVVFLVVQVVCVVVVNHDPVVSVVSNVVSCVVRPRPVD

Sequence (71 aa):
MKVIRRPACASRAFARAEAEAARAPIREARRAAFAAEADPLAFKLLRGEATQAEYAACVAAIRARYPYPEE

Secondary structure (DSSP, 8-state):
----PPPHHHHHHHHHHHHHHHHHHHHHHHHHHIIIIIHHHHHHHHTTSS-HHHHHHHHHHHHHHS--TT-

pLDDT: mean 79.94, std 13.23, range [50.81, 93.62]